Protein AF-A0A0N1H6L3-F1 (afdb_monomer)

Solvent-accessible surface area (backbone atoms only — not comparable to full-atom values): 6602 Å² total; per-residue (Å²): 134,84,60,61,41,60,52,33,31,53,52,6,52,50,30,30,54,52,10,52,51,25,42,77,52,45,44,62,62,51,20,71,68,71,75,44,90,62,62,73,82,48,74,69,40,42,54,49,50,53,50,45,25,51,52,16,46,52,41,17,51,54,9,50,50,32,36,60,25,33,76,47,45,74,88,32,44,66,66,53,51,56,52,26,51,53,33,31,55,49,18,52,51,46,50,56,47,28,73,75,74,48,41,80,58,50,72,61,47,50,51,50,31,49,45,28,45,47,49,37,55,54,47,60,78,68,56,122

Structure (mmCIF, N/CA/C/O backbone):
data_AF-A0A0N1H6L3-F1
#
_entry.id   AF-A0A0N1H6L3-F1
#
loop_
_atom_site.group_PDB
_atom_site.id
_atom_site.type_symbol
_atom_site.label_atom_id
_atom_site.label_alt_id
_atom_site.label_comp_id
_atom_site.label_asym_id
_atom_site.label_entity_id
_atom_site.label_seq_id
_atom_site.pdbx_PDB_ins_code
_atom_site.Cartn_x
_atom_site.Cartn_y
_atom_site.Cartn_z
_atom_site.occupancy
_atom_site.B_iso_or_equiv
_atom_site.auth_seq_id
_atom_site.auth_comp_id
_atom_site.auth_asym_id
_atom_site.auth_atom_id
_atom_site.pdbx_PDB_model_num
ATOM 1 N N . MET A 1 1 ? -9.331 -8.684 23.574 1.00 54.41 1 MET A N 1
ATOM 2 C CA . MET A 1 1 ? -8.857 -7.352 23.133 1.00 54.41 1 MET A CA 1
ATOM 3 C C . MET A 1 1 ? -8.406 -7.466 21.687 1.00 54.41 1 MET A C 1
ATOM 5 O O . MET A 1 1 ? -7.648 -8.379 21.392 1.00 54.41 1 MET A O 1
ATOM 9 N N . SER A 1 2 ? -8.899 -6.611 20.788 1.00 77.06 2 SER A N 1
ATOM 10 C CA . SER A 1 2 ? -8.455 -6.601 19.386 1.00 77.06 2 SER A CA 1
ATOM 11 C C . SER A 1 2 ? -7.106 -5.882 19.275 1.00 77.06 2 SER A C 1
ATOM 13 O O . SER A 1 2 ? -6.994 -4.726 19.677 1.00 77.06 2 SER A O 1
ATOM 15 N N . TYR A 1 3 ? -6.081 -6.558 18.748 1.00 87.44 3 TYR A N 1
ATOM 16 C CA . TYR A 1 3 ? -4.759 -5.967 18.481 1.00 87.44 3 TYR A CA 1
ATOM 17 C C . TYR A 1 3 ? -4.708 -5.193 17.154 1.00 87.44 3 TYR A C 1
ATOM 19 O O . TYR A 1 3 ? -3.723 -4.509 16.873 1.00 87.44 3 TYR A O 1
ATOM 27 N N . LEU A 1 4 ? -5.769 -5.270 16.346 1.00 89.75 4 LEU A N 1
ATOM 28 C CA . LEU A 1 4 ? -5.833 -4.683 15.009 1.00 89.75 4 LEU A CA 1
ATOM 29 C C . LEU A 1 4 ? -5.530 -3.171 14.985 1.00 89.75 4 LEU A C 1
ATOM 31 O O . LEU A 1 4 ? -4.733 -2.761 14.142 1.00 89.75 4 LEU A O 1
ATOM 35 N N . PRO A 1 5 ? -6.042 -2.332 15.912 1.00 92.69 5 PRO A N 1
ATOM 36 C CA . PRO A 1 5 ? -5.694 -0.911 15.934 1.00 92.69 5 PRO A CA 1
ATOM 37 C C . PRO A 1 5 ? -4.193 -0.661 16.138 1.00 92.69 5 PRO A C 1
ATOM 39 O O . PRO A 1 5 ? -3.617 0.210 15.493 1.00 92.69 5 PRO A O 1
ATOM 42 N N . ILE A 1 6 ? -3.530 -1.448 16.992 1.00 93.19 6 ILE A N 1
ATOM 43 C CA . ILE A 1 6 ? -2.087 -1.316 17.247 1.00 93.19 6 ILE A CA 1
ATOM 44 C C . ILE A 1 6 ? -1.299 -1.676 15.984 1.00 93.19 6 ILE A C 1
ATOM 46 O O . ILE A 1 6 ? -0.393 -0.940 15.590 1.00 93.19 6 ILE A O 1
ATOM 50 N N . VAL A 1 7 ? -1.683 -2.770 15.318 1.00 92.19 7 VAL A N 1
ATOM 51 C CA . VAL A 1 7 ? -1.057 -3.213 14.064 1.00 92.19 7 VAL A CA 1
ATOM 52 C C . VAL A 1 7 ? -1.239 -2.167 12.963 1.00 92.19 7 VAL A C 1
ATOM 54 O O . VAL A 1 7 ? -0.257 -1.786 12.330 1.00 92.19 7 VAL A O 1
ATOM 57 N N . LEU A 1 8 ? -2.455 -1.642 12.771 1.00 93.38 8 LEU A N 1
ATOM 58 C CA . LEU A 1 8 ? -2.735 -0.595 11.781 1.00 93.38 8 LEU A CA 1
ATOM 59 C C . LEU A 1 8 ? -1.964 0.692 12.073 1.00 93.38 8 LEU A C 1
ATOM 61 O O . LEU A 1 8 ? -1.454 1.322 11.150 1.00 93.38 8 LEU A O 1
ATOM 65 N N . LYS A 1 9 ? -1.822 1.069 13.346 1.00 95.38 9 LYS A N 1
ATOM 66 C CA . LYS A 1 9 ? -1.039 2.243 13.738 1.00 95.38 9 LYS A CA 1
ATOM 67 C C . LYS A 1 9 ? 0.440 2.071 13.393 1.00 95.38 9 LYS A C 1
ATOM 69 O O . LYS A 1 9 ? 1.029 2.966 12.790 1.00 95.38 9 LYS A O 1
ATOM 74 N N . GLY A 1 10 ? 1.021 0.917 13.727 1.00 95.38 10 GLY A N 1
ATOM 75 C CA . GLY A 1 10 ? 2.408 0.586 13.391 1.00 95.38 10 GLY A CA 1
ATOM 76 C C . GLY A 1 10 ? 2.646 0.528 11.880 1.00 95.38 10 GLY A C 1
ATOM 77 O O . GLY A 1 10 ? 3.563 1.175 11.375 1.00 95.38 10 GLY A O 1
ATOM 78 N N . ALA A 1 11 ? 1.775 -0.174 11.149 1.00 93.38 11 ALA A N 1
ATOM 79 C CA . ALA A 1 11 ? 1.810 -0.240 9.689 1.00 93.38 11 ALA A CA 1
ATOM 80 C C . ALA A 1 11 ? 1.653 1.148 9.049 1.00 93.38 11 ALA A C 1
ATOM 82 O O . ALA A 1 11 ? 2.352 1.469 8.091 1.00 93.38 11 ALA A O 1
ATOM 83 N N . GLY A 1 12 ? 0.787 1.993 9.616 1.00 96.44 12 GLY A N 1
ATOM 84 C CA . GLY A 1 12 ? 0.570 3.364 9.175 1.00 96.44 12 GLY A CA 1
ATOM 85 C C . GLY A 1 12 ? 1.820 4.230 9.297 1.00 96.44 12 GLY A C 1
ATOM 86 O O . GLY A 1 12 ? 2.234 4.860 8.326 1.00 96.44 12 GLY A O 1
ATOM 87 N N . VAL A 1 13 ? 2.476 4.207 10.463 1.00 97.31 13 VAL A N 1
ATOM 88 C CA . VAL A 1 13 ? 3.746 4.921 10.685 1.00 97.31 13 VAL A CA 1
ATOM 89 C C . VAL A 1 13 ? 4.827 4.430 9.727 1.00 97.31 13 VAL A C 1
ATOM 91 O O . VAL A 1 13 ? 5.489 5.243 9.083 1.00 97.31 13 VAL A O 1
ATOM 94 N N . PHE A 1 14 ? 4.974 3.112 9.582 1.00 95.31 14 PHE A N 1
ATOM 95 C CA . PHE A 1 14 ? 5.927 2.528 8.642 1.00 95.31 14 PHE A CA 1
ATOM 96 C C . PHE A 1 14 ? 5.674 3.002 7.205 1.00 95.31 14 PHE A C 1
ATOM 98 O O . PHE A 1 14 ? 6.600 3.459 6.534 1.00 95.31 14 PHE A O 1
ATOM 105 N N . ALA A 1 15 ? 4.425 2.941 6.740 1.00 95.62 15 ALA A N 1
ATOM 106 C CA . ALA A 1 15 ? 4.070 3.334 5.384 1.00 95.62 15 ALA A CA 1
ATOM 107 C C . ALA A 1 15 ? 4.302 4.830 5.126 1.00 95.62 15 ALA A C 1
ATOM 109 O O . ALA A 1 15 ? 4.874 5.182 4.095 1.00 95.62 15 ALA A O 1
ATOM 110 N N . MET A 1 16 ? 3.970 5.700 6.087 1.00 97.19 16 MET A N 1
ATOM 111 C CA . MET A 1 16 ? 4.267 7.135 6.004 1.00 97.19 16 MET A CA 1
ATOM 112 C C . MET A 1 16 ? 5.769 7.409 5.877 1.00 97.19 16 MET A C 1
ATOM 114 O O . MET A 1 16 ? 6.184 8.146 4.979 1.00 97.19 16 MET A O 1
ATOM 118 N N . VAL A 1 17 ? 6.591 6.800 6.738 1.00 95.19 17 VAL A N 1
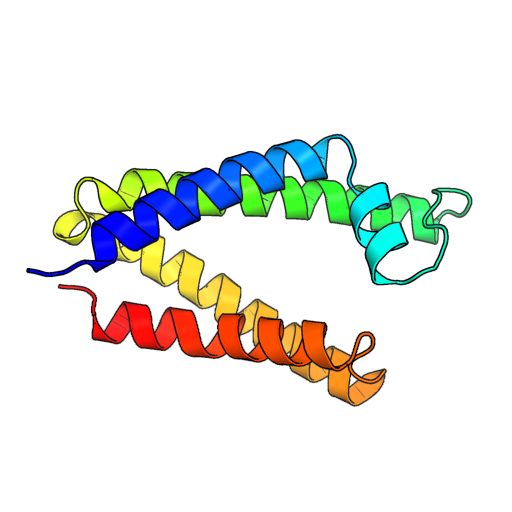ATOM 119 C CA . VAL A 1 17 ? 8.051 6.994 6.726 1.00 95.19 17 VAL A CA 1
ATOM 120 C C . VAL A 1 17 ? 8.646 6.481 5.419 1.00 95.19 17 VAL A C 1
ATOM 122 O O . VAL A 1 17 ? 9.329 7.224 4.714 1.00 95.19 17 VAL A O 1
ATOM 125 N N . MET A 1 18 ? 8.347 5.235 5.052 1.00 91.81 18 MET A N 1
ATOM 126 C CA . MET A 1 18 ? 8.915 4.622 3.853 1.00 91.81 18 MET A CA 1
ATOM 127 C C . MET A 1 18 ? 8.420 5.286 2.569 1.00 91.81 18 MET A C 1
ATOM 129 O O . MET A 1 18 ? 9.213 5.495 1.657 1.00 91.81 18 MET A O 1
ATOM 133 N N . GLY A 1 19 ? 7.142 5.660 2.489 1.00 92.75 19 GLY A N 1
ATOM 134 C CA . GLY A 1 19 ? 6.585 6.362 1.331 1.00 92.75 19 GLY A CA 1
ATOM 135 C C . GLY A 1 19 ? 7.207 7.743 1.140 1.00 92.75 19 GLY A C 1
ATOM 136 O O . GLY A 1 19 ? 7.610 8.098 0.032 1.00 92.75 19 GLY A O 1
ATOM 137 N N . THR A 1 20 ? 7.403 8.490 2.229 1.00 93.81 20 THR A N 1
ATOM 138 C CA . THR A 1 20 ? 8.077 9.796 2.181 1.00 93.81 20 THR A CA 1
ATOM 139 C C . THR A 1 20 ? 9.532 9.653 1.731 1.00 93.81 20 THR A C 1
ATOM 141 O O . THR A 1 20 ? 9.961 10.339 0.803 1.00 93.81 20 THR A O 1
ATOM 144 N N . LEU A 1 21 ? 10.284 8.713 2.313 1.00 91.19 21 LEU A N 1
ATOM 145 C CA . LEU A 1 21 ? 11.671 8.449 1.916 1.00 91.19 21 LEU A CA 1
ATOM 146 C C . LEU A 1 21 ? 11.775 8.030 0.443 1.00 91.19 21 LEU A C 1
ATOM 148 O O . LEU A 1 21 ? 12.617 8.551 -0.290 1.00 91.19 21 LEU A O 1
ATOM 152 N N . ASN A 1 22 ? 10.882 7.152 -0.015 1.00 88.19 22 ASN A N 1
ATOM 153 C CA . ASN A 1 22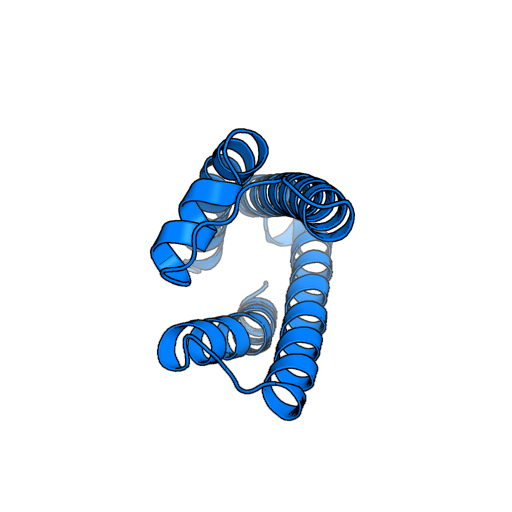 ? 10.842 6.688 -1.401 1.00 88.19 22 ASN A CA 1
ATOM 154 C C . ASN A 1 22 ? 10.393 7.784 -2.379 1.00 88.19 22 ASN A C 1
ATOM 156 O O . ASN A 1 22 ? 10.754 7.734 -3.547 1.00 88.19 22 ASN A O 1
ATOM 160 N N . THR A 1 23 ? 9.660 8.802 -1.927 1.00 90.12 23 THR A N 1
ATOM 161 C CA . THR A 1 23 ? 9.321 9.963 -2.766 1.00 90.12 23 THR A CA 1
ATOM 162 C C . THR A 1 23 ? 10.565 10.803 -3.061 1.00 90.12 23 THR A C 1
ATOM 164 O O . THR A 1 23 ? 10.716 11.332 -4.164 1.00 90.12 23 THR A O 1
ATO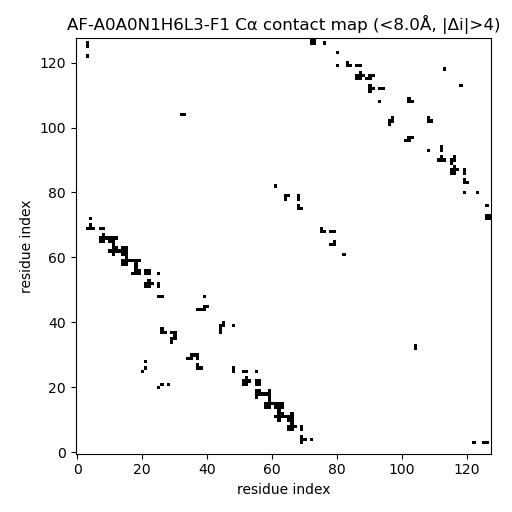M 167 N N . ILE A 1 24 ? 11.482 10.904 -2.094 1.00 88.62 24 ILE A N 1
ATOM 168 C CA . ILE A 1 24 ? 12.725 11.676 -2.211 1.00 88.62 24 ILE A CA 1
ATOM 169 C C . ILE A 1 24 ? 13.788 10.864 -2.969 1.00 88.62 24 ILE A C 1
ATOM 171 O O . ILE A 1 24 ? 14.429 11.394 -3.881 1.00 88.62 24 ILE A O 1
ATOM 175 N N . ILE A 1 25 ? 13.943 9.576 -2.638 1.00 83.69 25 ILE A N 1
ATOM 176 C CA . ILE A 1 25 ? 15.022 8.703 -3.131 1.00 83.69 25 ILE A CA 1
ATOM 177 C C . ILE A 1 25 ? 14.466 7.365 -3.685 1.00 83.69 25 ILE A C 1
ATOM 179 O O . ILE A 1 25 ? 14.813 6.292 -3.184 1.00 83.69 25 ILE A O 1
ATOM 183 N N . PRO A 1 26 ? 13.617 7.384 -4.732 1.00 74.12 26 PRO A N 1
ATOM 184 C CA . PRO A 1 26 ? 12.888 6.195 -5.211 1.00 74.12 26 PRO A CA 1
ATOM 185 C C . PRO A 1 26 ? 13.801 5.106 -5.788 1.00 74.12 26 PRO A C 1
ATOM 187 O O . PRO A 1 26 ? 13.580 3.910 -5.597 1.00 74.12 26 PRO A O 1
ATOM 190 N N . THR A 1 27 ? 14.848 5.511 -6.505 1.00 69.56 27 THR A N 1
ATOM 191 C CA . THR A 1 27 ? 15.623 4.612 -7.366 1.00 69.56 27 THR A CA 1
ATOM 192 C C . THR A 1 27 ? 16.570 3.694 -6.597 1.00 69.56 27 THR A C 1
ATOM 194 O O . THR A 1 27 ? 16.833 2.580 -7.046 1.00 69.56 27 THR A O 1
ATOM 197 N N . ARG A 1 28 ? 17.031 4.111 -5.406 1.00 69.88 28 ARG A N 1
ATOM 198 C CA . ARG A 1 28 ? 17.997 3.343 -4.596 1.00 69.88 28 ARG A CA 1
ATOM 199 C C . ARG A 1 28 ? 17.425 2.031 -4.057 1.00 69.88 28 ARG A C 1
ATOM 201 O O . ARG A 1 28 ? 18.139 1.040 -3.952 1.00 69.88 28 ARG A O 1
ATOM 208 N N . MET A 1 29 ? 16.140 1.999 -3.715 1.00 67.50 29 MET A N 1
ATOM 209 C CA . MET A 1 29 ? 15.499 0.788 -3.183 1.00 67.50 29 MET A CA 1
ATOM 210 C C . MET A 1 29 ? 15.307 -0.272 -4.268 1.00 67.50 29 MET A C 1
ATOM 212 O O . MET A 1 29 ? 15.553 -1.461 -4.044 1.00 67.50 29 MET A O 1
ATOM 216 N N . ILE A 1 30 ? 14.915 0.168 -5.465 1.00 70.19 30 ILE A N 1
ATOM 217 C CA . ILE A 1 30 ? 14.771 -0.710 -6.625 1.00 70.19 30 ILE A CA 1
ATOM 218 C C . ILE A 1 30 ? 16.128 -1.217 -7.070 1.00 70.19 30 ILE A C 1
ATOM 220 O O . ILE A 1 30 ? 16.250 -2.414 -7.307 1.00 70.19 30 ILE A O 1
ATOM 224 N N . SER A 1 31 ? 17.154 -0.364 -7.128 1.00 72.50 31 SER A N 1
ATOM 225 C CA . SER A 1 31 ? 18.484 -0.812 -7.540 1.00 72.50 31 SER A CA 1
ATOM 226 C C . SER A 1 31 ? 19.056 -1.870 -6.600 1.00 72.50 31 SER A C 1
ATOM 228 O O . SER A 1 31 ? 19.592 -2.880 -7.047 1.00 72.50 31 SER A O 1
ATOM 230 N N . ASN A 1 32 ? 18.854 -1.702 -5.290 1.00 72.19 32 ASN A N 1
ATOM 231 C CA . ASN A 1 32 ? 19.296 -2.681 -4.296 1.00 72.19 32 ASN A CA 1
ATOM 232 C C . ASN A 1 32 ? 18.560 -4.02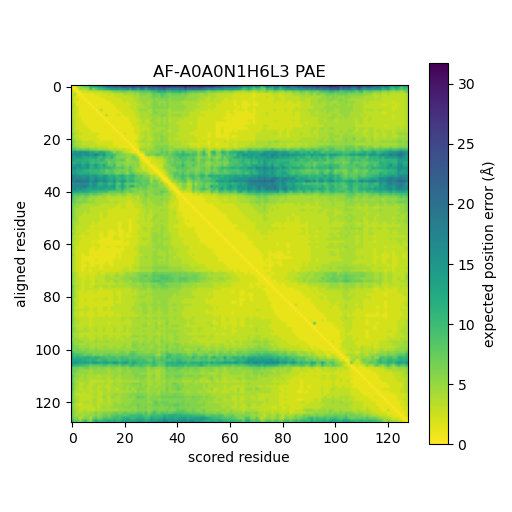4 -4.428 1.00 72.19 32 ASN A C 1
ATOM 234 O O . ASN A 1 32 ? 19.141 -5.079 -4.186 1.00 72.19 32 ASN A O 1
ATOM 238 N N . THR A 1 33 ? 17.284 -3.986 -4.820 1.00 71.56 33 THR A N 1
ATOM 239 C CA . THR A 1 33 ? 16.413 -5.168 -4.895 1.00 71.56 33 THR A CA 1
ATOM 240 C C . THR A 1 33 ? 16.538 -5.910 -6.229 1.00 71.56 33 THR A C 1
ATOM 242 O O . THR A 1 33 ? 16.536 -7.138 -6.262 1.00 71.56 33 THR A O 1
ATOM 245 N N . SER A 1 34 ? 16.646 -5.172 -7.333 1.00 70.94 34 SER A N 1
ATOM 246 C CA . SER A 1 34 ? 16.773 -5.714 -8.693 1.00 70.94 34 SER A CA 1
ATOM 247 C C . SER A 1 34 ? 18.206 -6.104 -9.052 1.00 70.94 34 SER A C 1
ATOM 249 O O . SER A 1 34 ? 18.391 -6.908 -9.957 1.00 70.94 34 SER A O 1
ATOM 251 N N . LYS A 1 35 ? 19.204 -5.582 -8.320 1.00 70.00 35 LYS A N 1
ATOM 252 C CA . LYS A 1 35 ? 20.635 -5.622 -8.673 1.00 70.00 35 LYS A CA 1
ATOM 253 C C . LYS A 1 35 ? 20.975 -4.886 -9.977 1.00 70.00 35 LYS A C 1
ATOM 255 O O . LYS A 1 35 ? 22.115 -4.963 -10.424 1.00 70.00 35 LYS A O 1
ATOM 260 N N . ASP A 1 36 ? 20.027 -4.128 -10.523 1.00 69.75 36 ASP A N 1
ATOM 261 C CA . ASP A 1 36 ? 20.216 -3.282 -11.694 1.00 69.75 36 ASP A CA 1
ATOM 262 C C . ASP A 1 36 ? 20.369 -1.818 -11.276 1.00 69.75 36 ASP A C 1
ATOM 264 O O . ASP A 1 36 ? 19.740 -1.340 -10.330 1.00 69.75 36 ASP A O 1
ATOM 268 N N . VAL A 1 37 ? 21.189 -1.058 -12.000 1.00 67.12 37 VAL A N 1
ATOM 269 C CA . VAL A 1 37 ? 21.282 0.387 -11.771 1.00 67.12 37 VAL A CA 1
ATOM 270 C C . VAL A 1 37 ? 20.073 1.062 -12.413 1.00 67.12 37 VAL A C 1
ATOM 272 O O . VAL A 1 37 ? 20.007 1.234 -13.628 1.00 67.12 37 VAL A O 1
ATOM 275 N N . TYR A 1 38 ? 19.118 1.483 -11.586 1.00 70.69 38 TYR A N 1
ATOM 276 C CA . TYR A 1 38 ? 18.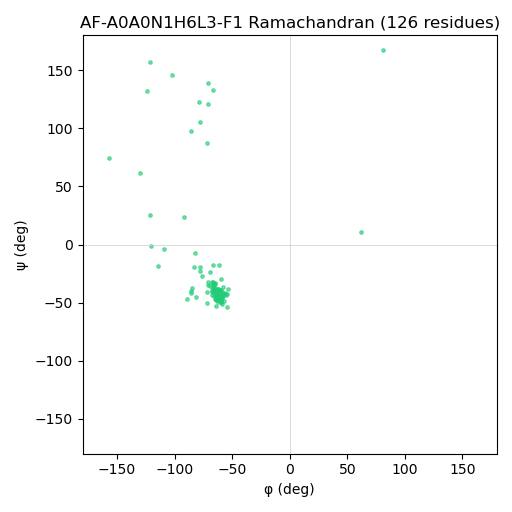005 2.311 -12.035 1.00 70.69 38 TYR A CA 1
ATOM 277 C C . TYR A 1 38 ? 18.421 3.791 -12.010 1.00 70.69 38 TYR A C 1
ATOM 279 O O . TYR A 1 38 ? 18.418 4.440 -10.963 1.00 70.69 38 TYR A O 1
ATOM 287 N N . SER A 1 39 ? 18.817 4.325 -13.166 1.00 70.62 39 SER A N 1
ATOM 288 C CA . SER A 1 39 ? 19.176 5.737 -13.352 1.00 70.62 39 SER A CA 1
ATOM 289 C C . SER A 1 39 ? 18.318 6.337 -14.473 1.00 70.62 39 SER A C 1
ATOM 291 O O . SER A 1 39 ? 18.204 5.703 -15.521 1.00 70.62 39 SER A O 1
ATOM 293 N N . PRO A 1 40 ? 17.696 7.518 -14.292 1.00 74.81 40 PRO A N 1
ATOM 294 C CA . PRO A 1 40 ? 16.907 8.156 -15.339 1.00 74.81 40 PRO A CA 1
ATOM 295 C C . PRO A 1 40 ? 17.817 8.705 -16.444 1.00 74.81 40 PRO A C 1
ATOM 297 O O . PRO A 1 40 ? 18.239 9.856 -16.406 1.00 74.81 40 PRO A O 1
ATOM 300 N N . GLN A 1 41 ? 18.138 7.854 -17.420 1.00 82.75 41 GLN A N 1
ATOM 301 C CA . GLN A 1 41 ? 18.992 8.192 -18.567 1.00 82.75 41 GLN A CA 1
ATOM 302 C C . GLN A 1 41 ? 18.227 8.151 -19.896 1.00 82.75 41 GLN A C 1
ATOM 304 O O . GLN A 1 41 ? 18.653 8.739 -20.884 1.00 82.75 41 GLN A O 1
ATOM 309 N N . THR A 1 42 ? 17.074 7.482 -19.918 1.00 87.88 42 THR A N 1
ATOM 310 C CA . THR A 1 42 ? 16.189 7.359 -21.081 1.00 87.88 42 THR A CA 1
ATOM 311 C C . THR A 1 42 ? 14.796 7.917 -20.769 1.00 87.88 42 THR A C 1
ATOM 313 O O . THR A 1 42 ? 14.395 7.926 -19.600 1.00 87.88 42 THR A O 1
ATOM 316 N N . PRO A 1 43 ? 13.998 8.319 -21.780 1.00 91.31 43 PRO A N 1
ATOM 317 C CA . PRO A 1 43 ? 12.620 8.771 -21.562 1.00 91.31 43 PRO A CA 1
ATOM 318 C C . PRO A 1 43 ? 11.759 7.763 -20.787 1.00 91.31 43 PRO A C 1
ATOM 320 O O . PRO A 1 43 ? 10.993 8.149 -19.908 1.00 91.31 43 PRO A O 1
ATOM 323 N N . ALA A 1 44 ? 11.932 6.463 -21.054 1.00 88.25 44 ALA A N 1
ATOM 324 C CA . ALA A 1 44 ? 11.226 5.402 -20.340 1.00 88.25 44 ALA A CA 1
ATOM 325 C C . ALA A 1 44 ? 11.595 5.358 -18.846 1.00 88.25 44 ALA A C 1
ATOM 327 O O . ALA A 1 44 ? 10.713 5.239 -17.997 1.00 88.25 44 ALA A O 1
ATOM 328 N N . GLN A 1 45 ? 12.881 5.505 -18.506 1.00 85.06 45 GLN A N 1
ATOM 329 C CA . GLN A 1 45 ? 13.334 5.534 -17.110 1.00 85.06 45 GLN A CA 1
ATOM 330 C C . GLN A 1 45 ? 12.915 6.819 -16.384 1.00 85.06 45 GLN A C 1
ATOM 332 O O . GLN A 1 45 ? 12.598 6.764 -15.199 1.00 85.06 45 GLN A O 1
ATOM 337 N N . ILE A 1 46 ? 12.874 7.964 -17.074 1.00 88.25 46 ILE A N 1
ATOM 338 C CA . ILE A 1 46 ? 12.354 9.224 -16.514 1.00 88.25 46 ILE A CA 1
ATOM 339 C C . ILE A 1 46 ? 10.864 9.079 -16.189 1.00 88.25 46 ILE A C 1
ATOM 341 O O . ILE A 1 46 ? 10.427 9.425 -15.090 1.00 88.25 46 ILE A O 1
ATOM 345 N N . LEU A 1 47 ? 10.086 8.511 -17.115 1.00 90.19 47 LEU A N 1
ATOM 346 C CA . LEU A 1 47 ? 8.665 8.254 -16.904 1.00 90.19 47 LEU A CA 1
ATOM 347 C C . LEU A 1 47 ? 8.438 7.310 -15.720 1.00 90.19 47 LEU A C 1
ATOM 349 O O . LEU A 1 47 ? 7.578 7.567 -14.878 1.00 90.19 47 LEU A O 1
ATOM 353 N N . ALA A 1 48 ? 9.203 6.224 -15.636 1.00 87.69 48 ALA A N 1
ATOM 354 C CA . ALA A 1 48 ? 9.073 5.285 -14.535 1.00 87.69 48 ALA A CA 1
ATOM 355 C C . ALA A 1 48 ? 9.592 5.868 -13.199 1.00 87.69 48 ALA A C 1
ATOM 357 O O . ALA A 1 48 ? 8.968 5.607 -12.177 1.00 87.69 48 ALA A O 1
ATOM 358 N N . ASP A 1 49 ? 10.615 6.740 -13.177 1.00 87.75 49 ASP A N 1
ATOM 359 C CA . ASP A 1 49 ? 11.022 7.468 -11.955 1.00 87.75 49 ASP A CA 1
ATOM 360 C C . ASP A 1 49 ? 9.877 8.342 -11.427 1.00 87.75 49 ASP A C 1
ATOM 362 O O . ASP A 1 49 ? 9.530 8.272 -10.247 1.00 87.75 49 ASP A O 1
ATOM 366 N N . SER A 1 50 ? 9.226 9.096 -12.318 1.00 90.56 50 SER A N 1
ATOM 367 C CA . SER A 1 50 ? 8.070 9.928 -11.972 1.00 90.56 50 SER A CA 1
ATOM 368 C C . SER A 1 50 ? 6.924 9.103 -11.374 1.00 90.56 50 SER A C 1
ATOM 370 O O . SER A 1 50 ? 6.404 9.448 -10.309 1.00 90.56 50 SER A O 1
ATOM 372 N N . HIS A 1 51 ? 6.584 7.965 -11.990 1.00 91.81 51 HIS A N 1
ATOM 373 C CA . HIS A 1 51 ? 5.563 7.061 -11.455 1.00 91.81 51 HIS A CA 1
ATOM 374 C C . HIS A 1 51 ? 5.946 6.491 -10.089 1.00 91.81 51 HIS A C 1
ATOM 376 O O . HIS A 1 51 ? 5.096 6.410 -9.207 1.00 91.81 51 HIS A O 1
ATOM 382 N N . LEU A 1 52 ? 7.208 6.111 -9.883 1.00 89.50 52 LEU A N 1
ATOM 383 C CA . LEU A 1 52 ? 7.666 5.574 -8.603 1.00 89.50 52 LEU A CA 1
ATOM 384 C C . LEU A 1 52 ? 7.541 6.597 -7.475 1.00 89.50 52 LEU A C 1
ATOM 386 O O . LEU A 1 52 ? 7.088 6.241 -6.389 1.00 89.50 52 LEU A O 1
ATOM 390 N N . ARG A 1 53 ? 7.877 7.867 -7.731 1.00 91.69 53 ARG A N 1
ATOM 391 C CA . ARG A 1 53 ? 7.686 8.952 -6.753 1.00 91.69 53 ARG A CA 1
ATOM 392 C C . ARG A 1 53 ? 6.214 9.180 -6.447 1.00 91.69 53 ARG A C 1
ATOM 394 O O . ARG A 1 53 ? 5.850 9.305 -5.282 1.00 91.69 53 ARG A O 1
ATOM 401 N N . TYR A 1 54 ? 5.372 9.198 -7.477 1.00 94.25 54 TYR A N 1
ATOM 402 C CA . TYR A 1 54 ? 3.929 9.331 -7.307 1.00 94.25 54 TYR A CA 1
ATOM 403 C C . TYR A 1 54 ? 3.362 8.197 -6.441 1.00 94.25 54 TYR A C 1
ATOM 405 O O . TYR A 1 54 ? 2.712 8.456 -5.429 1.00 94.25 54 TYR A O 1
ATOM 413 N N . TRP A 1 55 ? 3.683 6.943 -6.771 1.00 91.94 55 TRP A N 1
ATOM 414 C CA . TRP A 1 55 ? 3.235 5.776 -6.008 1.00 91.94 55 TRP A CA 1
ATOM 415 C C . TRP A 1 55 ? 3.798 5.737 -4.585 1.00 91.94 55 TRP A C 1
ATOM 417 O O . TRP A 1 55 ? 3.098 5.308 -3.670 1.00 91.94 55 TRP A O 1
ATOM 427 N N . ALA A 1 56 ? 5.021 6.224 -4.366 1.00 92.38 56 ALA A N 1
ATOM 428 C CA . ALA A 1 56 ? 5.585 6.386 -3.029 1.00 92.38 56 ALA A CA 1
ATOM 429 C C . ALA A 1 56 ? 4.810 7.419 -2.190 1.00 92.38 56 ALA A C 1
ATOM 431 O O . ALA A 1 56 ? 4.564 7.188 -1.005 1.00 92.38 56 ALA A O 1
ATOM 432 N N . GLY A 1 57 ? 4.365 8.515 -2.808 1.00 95.31 57 GLY A N 1
ATOM 433 C CA . GLY A 1 57 ? 3.485 9.495 -2.173 1.00 95.31 57 GLY A CA 1
ATOM 434 C C . GLY A 1 57 ? 2.121 8.901 -1.819 1.00 95.31 57 GLY A C 1
ATOM 435 O O . GLY A 1 57 ? 1.671 9.027 -0.681 1.00 95.31 57 GLY A O 1
ATOM 436 N N . VAL A 1 58 ? 1.504 8.168 -2.753 1.00 95.38 58 VAL A N 1
ATOM 437 C CA . VAL A 1 58 ? 0.245 7.441 -2.508 1.00 95.38 58 VAL A CA 1
ATOM 438 C C . VAL A 1 58 ? 0.405 6.447 -1.353 1.00 95.38 58 VAL A C 1
ATOM 440 O O . VAL A 1 58 ? -0.450 6.392 -0.472 1.00 95.38 58 VAL A O 1
ATOM 443 N N . TRP A 1 59 ? 1.525 5.720 -1.294 1.00 93.44 59 TRP A N 1
ATOM 444 C CA . TRP A 1 59 ? 1.858 4.821 -0.185 1.00 93.44 59 TRP A CA 1
ATOM 445 C C . TRP A 1 59 ? 1.982 5.543 1.164 1.00 93.44 59 TRP A C 1
ATOM 447 O O . TRP A 1 59 ? 1.507 5.053 2.187 1.00 93.44 59 TRP A O 1
ATOM 457 N N . ALA A 1 60 ? 2.582 6.734 1.192 1.00 96.50 60 ALA A N 1
ATOM 458 C CA . ALA A 1 60 ? 2.615 7.530 2.415 1.00 96.50 60 ALA A CA 1
ATOM 459 C C . ALA A 1 60 ? 1.195 7.930 2.857 1.00 96.50 60 ALA A C 1
ATOM 461 O O . ALA A 1 60 ? 0.872 7.868 4.045 1.00 96.50 60 ALA A O 1
ATOM 462 N N . SER A 1 61 ? 0.323 8.282 1.906 1.00 96.31 61 SER A N 1
ATOM 463 C CA . SER A 1 61 ? -1.078 8.612 2.180 1.00 96.31 61 SER A CA 1
ATOM 464 C C . SER A 1 61 ? -1.887 7.419 2.702 1.00 96.31 61 SER A C 1
ATOM 466 O O . SER A 1 61 ? -2.690 7.606 3.617 1.00 96.31 61 SER A O 1
ATOM 468 N N . THR A 1 62 ? -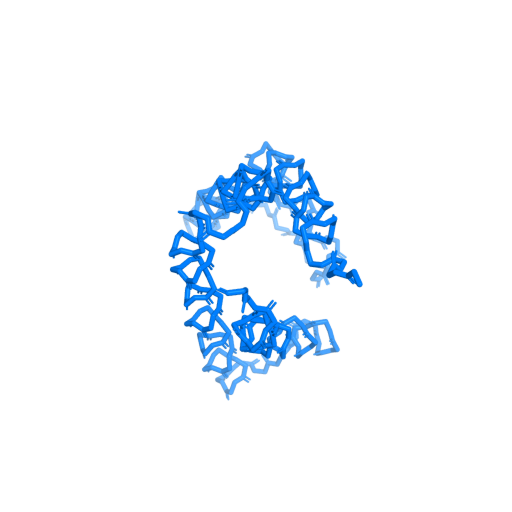1.663 6.192 2.208 1.00 95.44 62 THR A N 1
ATOM 469 C CA . THR A 1 62 ? -2.304 4.997 2.799 1.00 95.44 62 THR A CA 1
ATOM 470 C C . THR A 1 62 ? -1.871 4.808 4.252 1.00 95.44 62 THR A C 1
ATOM 472 O O . THR A 1 62 ? -2.705 4.522 5.114 1.00 95.44 62 THR A O 1
ATOM 475 N N . GLY A 1 63 ? -0.597 5.074 4.556 1.00 96.69 63 GLY A N 1
ATOM 476 C CA . GLY A 1 63 ? -0.085 5.071 5.922 1.00 96.69 63 GLY A CA 1
ATOM 477 C C . GLY A 1 63 ? -0.783 6.077 6.840 1.00 96.69 63 GLY A C 1
ATOM 478 O O . GLY A 1 63 ? -1.146 5.740 7.970 1.00 96.69 63 GLY A O 1
ATOM 479 N N . ALA A 1 64 ? -1.038 7.288 6.340 1.00 97.75 64 ALA A N 1
ATOM 480 C CA . ALA A 1 64 ? -1.777 8.312 7.074 1.00 97.75 64 ALA A CA 1
ATOM 481 C C . ALA A 1 64 ? -3.219 7.871 7.377 1.00 97.75 64 ALA A C 1
ATOM 483 O O . ALA A 1 64 ? -3.691 8.061 8.499 1.00 97.75 64 ALA A O 1
ATOM 484 N N . ILE A 1 65 ? -3.891 7.220 6.418 1.00 97.19 65 ILE A N 1
ATOM 485 C CA . ILE A 1 65 ? -5.240 6.664 6.612 1.00 97.19 65 ILE A CA 1
ATOM 486 C C . ILE A 1 65 ? -5.228 5.583 7.695 1.00 97.19 65 ILE A C 1
ATOM 488 O O . ILE A 1 65 ? -6.058 5.634 8.601 1.00 97.19 65 ILE A O 1
ATOM 492 N N . PHE A 1 66 ? -4.281 4.641 7.659 1.00 96.19 66 PHE A N 1
ATOM 493 C CA . PHE A 1 66 ? -4.180 3.590 8.677 1.00 96.19 66 PHE A CA 1
ATOM 494 C C . PHE A 1 66 ? -3.889 4.147 10.069 1.00 96.19 66 PHE A C 1
ATOM 496 O O . PHE A 1 66 ? -4.553 3.767 11.036 1.00 96.19 66 PHE A O 1
ATOM 503 N N . TRP A 1 67 ? -2.955 5.094 10.180 1.00 97.31 67 TRP A N 1
ATOM 504 C CA . TRP A 1 67 ? -2.677 5.761 11.448 1.00 97.31 67 TRP A CA 1
ATOM 505 C C . TRP A 1 67 ? -3.914 6.504 11.971 1.00 97.31 67 TRP A C 1
ATOM 507 O O . TRP A 1 67 ? -4.286 6.331 13.132 1.00 97.31 67 TRP A O 1
ATOM 517 N N . TRP A 1 68 ? -4.603 7.272 11.125 1.00 97.56 68 TRP A N 1
ATOM 518 C CA . TRP A 1 68 ? -5.790 8.034 11.513 1.00 97.56 68 TRP A CA 1
ATOM 519 C C . TRP A 1 68 ? -6.964 7.132 11.916 1.00 97.56 68 TRP A C 1
ATOM 521 O O . TRP A 1 68 ? -7.572 7.357 12.970 1.00 97.56 68 TRP A O 1
ATOM 531 N N . ALA A 1 69 ? -7.259 6.101 11.120 1.00 95.75 69 ALA A N 1
ATOM 532 C CA . ALA A 1 69 ? -8.349 5.162 11.369 1.00 95.75 69 ALA A CA 1
ATOM 533 C C . ALA A 1 69 ? -8.097 4.313 12.619 1.00 95.75 69 ALA A C 1
ATOM 535 O O . ALA A 1 69 ? -9.029 4.033 13.365 1.00 95.75 69 ALA A O 1
ATOM 536 N N . SER A 1 70 ? -6.837 3.984 12.924 1.00 94.75 70 SER A N 1
ATOM 537 C CA . SER A 1 70 ? -6.486 3.209 14.122 1.00 94.75 70 SER A CA 1
ATOM 538 C C . SER A 1 70 ? -6.856 3.876 15.455 1.00 94.75 70 SER A C 1
ATOM 540 O O . SER A 1 70 ? -6.895 3.200 16.479 1.00 94.75 70 SER A O 1
ATOM 542 N N . ASN A 1 71 ? -7.116 5.188 15.472 1.00 95.00 71 ASN A N 1
ATOM 543 C CA . ASN A 1 71 ? -7.526 5.899 16.689 1.00 95.00 71 ASN A CA 1
ATOM 544 C C . ASN A 1 71 ? -9.004 5.688 17.044 1.00 95.00 71 ASN A C 1
ATOM 546 O O . ASN A 1 71 ? -9.368 5.859 18.200 1.00 95.00 71 ASN A O 1
ATOM 550 N N . ASP A 1 72 ? -9.837 5.333 16.064 1.00 94.50 72 ASP A N 1
ATOM 551 C CA . ASP A 1 72 ? -11.258 5.029 16.245 1.00 94.50 72 ASP A CA 1
ATOM 552 C C . ASP A 1 72 ? -11.725 4.141 15.084 1.00 94.50 72 ASP A C 1
ATOM 554 O O . ASP A 1 72 ? -12.345 4.589 14.117 1.00 94.50 72 ASP A O 1
ATOM 558 N N . LEU A 1 73 ? -11.318 2.872 15.139 1.00 90.88 73 LEU A N 1
ATOM 559 C CA . LEU A 1 73 ? -11.468 1.956 14.010 1.00 90.88 73 LEU A CA 1
ATOM 560 C C . LEU A 1 73 ? -12.936 1.622 13.723 1.00 90.88 73 LEU A C 1
ATOM 562 O O . LEU A 1 73 ? -13.297 1.446 12.564 1.00 90.88 73 LEU A O 1
ATOM 566 N N . ALA A 1 74 ? -13.779 1.587 14.758 1.00 90.19 74 ALA A N 1
ATOM 567 C CA . ALA A 1 74 ? -15.203 1.297 14.615 1.00 90.19 74 ALA A CA 1
ATOM 568 C C . ALA A 1 74 ? -15.915 2.378 13.788 1.00 90.19 74 ALA A C 1
ATOM 570 O O . ALA A 1 74 ? -16.659 2.058 12.863 1.00 90.19 74 ALA A O 1
ATOM 571 N N . ALA A 1 75 ? -15.629 3.658 14.049 1.00 93.31 75 ALA A N 1
ATOM 572 C CA . ALA A 1 75 ? -16.212 4.758 13.282 1.00 93.31 75 ALA A CA 1
ATOM 573 C C . ALA A 1 75 ? -15.548 4.968 11.907 1.00 93.31 75 ALA A C 1
ATOM 575 O O . ALA A 1 75 ? -16.119 5.620 11.033 1.00 93.31 75 ALA A O 1
ATOM 576 N N . ARG A 1 76 ? -14.329 4.450 11.703 1.00 94.00 76 ARG A N 1
ATOM 577 C CA . ARG A 1 76 ? -13.467 4.774 10.548 1.00 94.00 76 ARG A CA 1
ATOM 578 C C . ARG A 1 76 ? -13.081 3.555 9.710 1.00 94.00 76 ARG A C 1
ATOM 580 O O . ARG A 1 76 ? -12.055 3.579 9.029 1.00 94.00 76 ARG A O 1
ATOM 587 N N . ARG A 1 77 ? -13.894 2.497 9.729 1.00 92.00 77 ARG A N 1
ATOM 588 C CA . ARG A 1 77 ? -13.601 1.256 8.993 1.00 92.00 77 ARG A CA 1
ATOM 589 C C . ARG A 1 77 ? -13.622 1.421 7.471 1.00 92.00 77 ARG A C 1
ATOM 591 O O . ARG A 1 77 ? -12.754 0.883 6.795 1.00 92.00 77 ARG A O 1
ATOM 598 N N . VAL A 1 78 ? -14.537 2.233 6.934 1.00 94.12 78 VAL A N 1
ATOM 599 C CA . VAL A 1 78 ? -14.740 2.363 5.477 1.00 94.12 78 VAL A CA 1
ATOM 600 C C . VAL A 1 78 ? -13.472 2.842 4.747 1.00 94.12 78 VAL A C 1
ATOM 602 O O . VAL A 1 78 ? -13.084 2.214 3.765 1.00 94.12 78 VAL A O 1
ATOM 605 N N . PRO A 1 79 ? -12.746 3.879 5.212 1.00 94.38 79 PRO A N 1
ATOM 606 C CA . PRO A 1 79 ? -11.462 4.246 4.608 1.00 94.38 79 PRO A CA 1
ATOM 607 C C . PRO A 1 79 ? -10.416 3.122 4.614 1.00 94.38 79 PRO A C 1
ATOM 609 O O . PRO A 1 79 ? -9.675 2.983 3.643 1.00 94.38 79 PRO A O 1
ATOM 612 N N . VAL A 1 80 ? -10.366 2.298 5.668 1.00 94.50 80 VAL A N 1
ATOM 613 C CA . VAL A 1 80 ? -9.460 1.135 5.738 1.00 94.50 80 VAL A CA 1
ATOM 614 C C . VAL A 1 80 ? -9.863 0.078 4.712 1.00 94.50 80 VAL A C 1
ATOM 616 O O . VAL A 1 80 ? -8.999 -0.478 4.036 1.00 94.50 80 VAL A O 1
ATOM 619 N N . GLU A 1 81 ? -11.164 -0.162 4.544 1.00 93.44 81 GLU A N 1
ATOM 620 C CA . GLU A 1 81 ? -11.694 -1.099 3.552 1.00 93.44 81 GLU A CA 1
ATOM 621 C C . GLU A 1 81 ? -11.383 -0.662 2.119 1.00 93.44 81 GLU A C 1
ATOM 623 O O . GLU A 1 81 ? -10.901 -1.468 1.324 1.00 93.44 81 GLU A O 1
ATOM 628 N N . LEU A 1 82 ? -11.588 0.619 1.800 1.00 95.25 82 LEU A N 1
ATOM 629 C CA . LEU A 1 82 ? -11.291 1.186 0.481 1.00 95.25 82 LEU A CA 1
ATOM 630 C C . LEU A 1 82 ? -9.803 1.106 0.143 1.00 95.25 82 LEU A C 1
ATOM 632 O O . LEU A 1 82 ? -9.435 0.710 -0.963 1.00 95.25 82 LEU A O 1
ATOM 636 N N . VAL A 1 83 ? -8.941 1.438 1.107 1.00 95.38 83 VAL A N 1
ATOM 637 C CA . VAL A 1 83 ? -7.498 1.251 0.954 1.00 95.38 83 VAL A CA 1
ATOM 638 C C . VAL A 1 83 ? -7.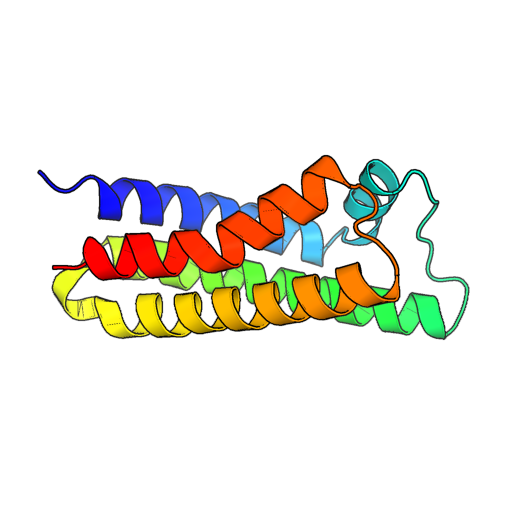187 -0.231 0.727 1.00 95.38 83 VAL A C 1
ATOM 640 O O . VAL A 1 83 ? -6.455 -0.554 -0.206 1.00 95.38 83 VAL A O 1
ATOM 643 N N . GLY A 1 84 ? -7.799 -1.129 1.505 1.00 94.81 84 GLY A N 1
ATOM 644 C CA . GLY A 1 84 ? -7.685 -2.581 1.351 1.00 94.81 84 GLY A CA 1
ATOM 645 C C . GLY A 1 84 ? -8.034 -3.077 -0.055 1.00 94.81 84 GLY A C 1
ATOM 646 O O . GLY A 1 84 ? -7.283 -3.866 -0.624 1.00 94.81 84 GLY A O 1
ATOM 647 N N . TRP A 1 85 ? -9.100 -2.560 -0.668 1.00 95.38 85 TRP A N 1
ATOM 648 C CA . TRP A 1 85 ? -9.426 -2.857 -2.067 1.00 95.38 85 TRP A CA 1
ATOM 649 C C . TRP A 1 85 ? -8.327 -2.415 -3.034 1.00 95.38 85 TRP A C 1
ATOM 651 O O . TRP A 1 85 ? -7.994 -3.158 -3.957 1.0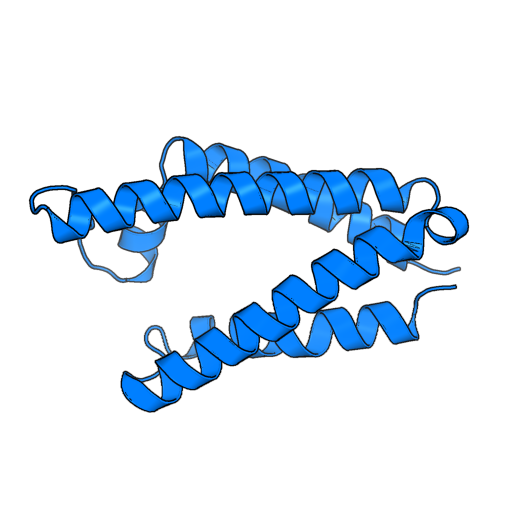0 95.38 85 TRP A O 1
ATOM 661 N N . GLY A 1 86 ? -7.714 -1.252 -2.801 1.00 94.56 86 GLY A N 1
ATOM 662 C CA . GLY A 1 86 ? -6.552 -0.795 -3.566 1.00 94.56 86 GLY A CA 1
ATOM 663 C C . GLY A 1 86 ? -5.392 -1.797 -3.536 1.00 94.56 86 GLY A C 1
ATOM 664 O O . GLY A 1 86 ? -4.808 -2.084 -4.581 1.00 94.56 86 GLY A O 1
ATOM 665 N N . TYR A 1 87 ? -5.110 -2.392 -2.371 1.00 94.81 87 TYR A N 1
ATOM 666 C CA . TYR A 1 87 ? -4.118 -3.466 -2.248 1.00 94.81 87 TYR A CA 1
ATOM 667 C C . TYR A 1 87 ? -4.521 -4.717 -3.030 1.00 94.81 87 TYR A C 1
ATOM 669 O O . TYR A 1 87 ? -3.700 -5.232 -3.784 1.00 94.81 87 TYR A O 1
ATOM 677 N N . VAL A 1 88 ? -5.776 -5.170 -2.926 1.00 96.19 88 VAL A N 1
ATOM 678 C CA . VAL A 1 88 ? -6.251 -6.357 -3.660 1.00 96.19 88 VAL A CA 1
ATOM 679 C C . VAL A 1 88 ? -6.105 -6.161 -5.171 1.00 96.19 88 VAL A C 1
ATOM 681 O O . VAL A 1 88 ? -5.543 -7.020 -5.852 1.00 96.19 88 VAL A O 1
ATOM 684 N N . PHE A 1 89 ? -6.546 -5.019 -5.709 1.00 95.44 89 PHE A N 1
ATOM 685 C CA . PHE A 1 89 ? -6.400 -4.719 -7.137 1.00 95.44 89 PHE A CA 1
ATOM 686 C C . PHE A 1 89 ? -4.932 -4.576 -7.558 1.00 95.44 89 PHE A C 1
ATOM 688 O O . PHE A 1 89 ? -4.554 -5.059 -8.627 1.00 95.44 89 PHE A O 1
ATOM 695 N N . GLY A 1 90 ? -4.088 -3.981 -6.710 1.00 93.25 90 GLY A N 1
ATOM 696 C CA . GLY A 1 90 ? -2.639 -3.943 -6.914 1.00 93.25 90 GLY A CA 1
ATOM 697 C C . GLY A 1 90 ? -2.021 -5.343 -6.986 1.00 93.25 90 GLY A C 1
ATOM 698 O O . GLY A 1 90 ? -1.275 -5.640 -7.922 1.00 93.25 90 GLY A O 1
ATOM 699 N N . GLY A 1 91 ? -2.410 -6.230 -6.068 1.00 93.44 91 GLY A N 1
ATOM 700 C CA . GLY A 1 91 ? -1.992 -7.629 -6.033 1.00 93.44 91 GLY A CA 1
ATOM 701 C C . GLY A 1 91 ? -2.429 -8.400 -7.278 1.00 93.44 91 GLY A C 1
ATOM 702 O O . GLY A 1 91 ? -1.617 -9.098 -7.881 1.00 93.44 91 GLY A O 1
ATOM 703 N N . ILE A 1 92 ? -3.667 -8.210 -7.750 1.00 95.12 92 ILE A N 1
ATOM 704 C CA . ILE A 1 92 ? -4.128 -8.759 -9.039 1.00 95.12 92 ILE A CA 1
ATOM 705 C C . ILE A 1 92 ? -3.241 -8.253 -10.187 1.00 95.12 92 ILE A C 1
ATOM 707 O O . ILE A 1 92 ? -2.809 -9.040 -11.031 1.00 95.12 92 ILE A O 1
ATOM 711 N N . GLY A 1 93 ? -2.905 -6.961 -10.199 1.00 94.19 93 GLY A N 1
ATOM 712 C CA . GLY A 1 93 ? -1.962 -6.387 -11.159 1.00 94.19 93 GLY A CA 1
ATOM 713 C C . GLY A 1 93 ? -0.591 -7.075 -11.129 1.00 94.19 93 GLY A C 1
ATOM 714 O O . GLY A 1 93 ? -0.040 -7.401 -12.185 1.00 94.19 93 GLY A O 1
ATOM 715 N N . ARG A 1 94 ? -0.060 -7.374 -9.934 1.00 92.50 94 ARG A N 1
ATOM 716 C CA . ARG A 1 94 ? 1.184 -8.148 -9.784 1.00 92.50 94 ARG A CA 1
ATOM 717 C C . ARG A 1 94 ? 1.049 -9.584 -10.265 1.00 92.50 94 ARG A C 1
ATOM 719 O O . ARG A 1 94 ? 1.984 -10.064 -10.898 1.00 92.50 94 ARG A O 1
ATOM 726 N N . VAL A 1 95 ? -0.084 -10.249 -10.027 1.00 95.06 95 VAL A N 1
ATOM 727 C CA . VAL A 1 95 ? -0.344 -11.599 -10.557 1.00 95.06 95 VAL A CA 1
ATOM 728 C C . VAL A 1 95 ? -0.289 -11.583 -12.082 1.00 95.06 95 VAL A C 1
ATOM 730 O O . VAL A 1 95 ? 0.440 -12.374 -12.678 1.00 95.06 95 VAL A O 1
ATOM 733 N N . ILE A 1 96 ? -0.986 -10.638 -12.719 1.00 95.12 96 ILE A N 1
ATOM 734 C CA . ILE A 1 96 ? -0.991 -10.489 -14.181 1.00 95.12 96 ILE A CA 1
ATOM 735 C C . ILE A 1 96 ? 0.429 -10.233 -14.704 1.00 95.12 96 ILE A C 1
ATOM 737 O O . ILE A 1 96 ? 0.847 -10.856 -15.680 1.00 95.12 96 ILE A O 1
ATOM 741 N N . SER A 1 97 ? 1.183 -9.337 -14.062 1.00 92.25 97 SER A N 1
ATOM 742 C CA . SER A 1 97 ? 2.573 -9.046 -14.435 1.00 92.25 97 SER A CA 1
ATOM 743 C C . SER A 1 97 ? 3.475 -10.274 -14.272 1.00 92.25 97 SER A C 1
ATOM 745 O O . SER A 1 97 ? 4.206 -10.633 -15.193 1.00 92.25 97 SER A O 1
ATOM 747 N N . GLY A 1 98 ? 3.366 -10.978 -13.144 1.00 91.44 98 GLY A N 1
ATOM 748 C CA . GLY A 1 98 ? 4.152 -12.170 -12.843 1.00 91.44 98 GLY A CA 1
ATOM 749 C C . GLY A 1 98 ? 3.850 -13.344 -13.773 1.00 91.44 98 GLY A C 1
ATOM 750 O O . GLY A 1 98 ? 4.762 -14.080 -14.141 1.00 91.44 98 GLY A O 1
ATOM 751 N N . MET A 1 99 ? 2.602 -13.492 -14.223 1.00 93.44 99 MET A N 1
ATOM 752 C CA . MET A 1 99 ? 2.233 -14.472 -15.251 1.00 93.44 99 MET A CA 1
ATOM 753 C C . MET A 1 99 ? 2.839 -14.147 -16.623 1.00 93.44 99 MET A C 1
ATOM 755 O O . MET A 1 99 ? 3.135 -15.064 -17.383 1.00 93.44 99 MET A O 1
ATOM 759 N N . LYS A 1 100 ? 3.026 -12.861 -16.947 1.00 93.94 100 LYS A N 1
ATOM 760 C CA . LYS A 1 100 ? 3.571 -12.417 -18.241 1.00 93.94 100 LYS A CA 1
ATOM 761 C C . LYS A 1 100 ? 5.099 -12.394 -18.281 1.00 93.94 100 LYS A C 1
ATOM 763 O O . LYS A 1 100 ? 5.684 -12.778 -19.287 1.00 93.94 100 LYS A O 1
ATOM 768 N N . TYR A 1 101 ? 5.737 -11.930 -17.209 1.00 90.00 101 TYR A N 1
ATOM 769 C CA . TYR A 1 101 ? 7.172 -11.616 -17.178 1.00 90.00 101 TYR A CA 1
ATOM 770 C C . TYR A 1 101 ? 7.958 -12.428 -16.136 1.00 90.00 101 TYR A C 1
ATOM 772 O O . TYR A 1 101 ? 9.177 -12.292 -16.025 1.00 90.00 101 TYR A O 1
ATOM 780 N N . GLY A 1 102 ? 7.279 -13.286 -15.372 1.00 89.06 102 GLY A N 1
ATOM 781 C CA . GLY A 1 102 ? 7.845 -13.966 -14.211 1.00 89.06 102 GLY A CA 1
ATOM 782 C C . GLY A 1 102 ? 7.857 -13.080 -12.960 1.00 89.06 102 GLY A C 1
ATOM 783 O O . GLY A 1 102 ? 7.665 -11.869 -13.011 1.00 89.06 102 GLY A O 1
ATOM 784 N N . TYR A 1 103 ? 8.104 -13.686 -11.799 1.00 83.94 103 TYR A N 1
ATOM 785 C CA . TYR A 1 103 ? 8.002 -13.012 -10.497 1.00 83.94 103 TYR A CA 1
ATOM 786 C C . TYR A 1 103 ? 9.314 -12.387 -9.998 1.00 83.94 103 TYR A C 1
ATOM 788 O O . TYR A 1 103 ? 9.488 -12.236 -8.800 1.00 83.94 103 TYR A O 1
ATOM 796 N N . LYS A 1 104 ? 10.282 -12.041 -10.848 1.00 78.94 104 LYS A N 1
ATOM 797 C CA . LYS A 1 104 ? 11.612 -11.627 -10.358 1.00 78.94 104 LYS A CA 1
ATOM 798 C C . LYS A 1 104 ? 11.569 -10.286 -9.587 1.00 78.94 104 LYS A C 1
ATOM 800 O O . LYS A 1 104 ? 11.001 -9.330 -10.109 1.00 78.94 104 LYS A O 1
ATOM 805 N N . PRO A 1 105 ? 12.203 -10.175 -8.398 1.00 77.75 105 PRO A N 1
ATOM 806 C CA . PRO A 1 105 ? 12.819 -11.245 -7.600 1.00 77.75 105 PRO A CA 1
ATOM 807 C C . PRO A 1 105 ? 11.771 -12.181 -6.968 1.00 77.75 105 PRO A C 1
ATOM 809 O O . PRO A 1 105 ? 10.938 -11.748 -6.170 1.00 77.75 105 PRO A O 1
ATOM 812 N N . GLU A 1 106 ? 11.846 -13.476 -7.301 1.00 76.06 106 GLU A N 1
ATOM 813 C CA . GLU A 1 106 ? 10.735 -14.437 -7.168 1.00 76.06 106 GLU A CA 1
ATOM 814 C C . GLU A 1 106 ? 10.122 -14.526 -5.772 1.00 76.06 106 GLU A C 1
ATOM 816 O O . GLU A 1 106 ? 8.913 -14.350 -5.617 1.00 76.06 106 GLU A O 1
ATOM 821 N N . GLY A 1 107 ? 10.948 -14.760 -4.750 1.00 81.19 107 GLY A N 1
ATOM 822 C CA . GLY A 1 107 ? 10.460 -14.922 -3.381 1.00 81.19 107 GLY A CA 1
ATOM 823 C C . GLY A 1 107 ? 9.807 -13.655 -2.825 1.00 81.19 107 GLY A C 1
ATOM 824 O O . GLY A 1 107 ? 8.764 -13.728 -2.176 1.00 81.19 107 GLY A O 1
ATOM 825 N N . LEU A 1 108 ? 10.377 -12.485 -3.123 1.00 83.00 108 LEU A N 1
ATOM 826 C CA . LEU A 1 108 ? 9.884 -11.210 -2.608 1.00 83.00 108 LEU A CA 1
ATOM 827 C C . LEU A 1 108 ? 8.558 -10.822 -3.269 1.00 83.00 108 LEU A C 1
ATOM 829 O O . LEU A 1 108 ? 7.589 -10.528 -2.570 1.00 83.00 108 LEU A O 1
ATOM 833 N N . VAL A 1 109 ? 8.494 -10.849 -4.605 1.00 85.38 109 VAL A N 1
ATOM 834 C CA . VAL A 1 109 ? 7.297 -10.400 -5.333 1.00 85.38 109 VAL A CA 1
ATOM 835 C C . VAL A 1 109 ? 6.125 -11.335 -5.064 1.00 85.38 109 VAL A C 1
ATOM 837 O O . VAL A 1 109 ? 5.024 -10.843 -4.829 1.00 85.38 109 VAL A O 1
ATOM 840 N N . LYS A 1 110 ? 6.338 -12.658 -5.017 1.00 88.12 110 LYS A N 1
ATOM 841 C CA . LYS A 1 110 ? 5.275 -13.613 -4.657 1.00 88.12 110 LYS A CA 1
ATOM 842 C C . LYS A 1 110 ? 4.739 -13.364 -3.248 1.00 88.12 110 LYS A C 1
ATOM 844 O O . LYS A 1 110 ? 3.526 -13.316 -3.066 1.00 88.12 110 LYS A O 1
ATOM 849 N N . THR A 1 111 ? 5.627 -13.150 -2.275 1.00 87.88 111 THR A N 1
ATOM 850 C CA . THR A 1 111 ? 5.234 -12.893 -0.879 1.00 87.88 111 THR A CA 1
ATOM 851 C C . THR A 1 111 ? 4.434 -11.599 -0.755 1.00 87.88 111 THR A C 1
ATOM 853 O O . THR A 1 111 ? 3.357 -11.602 -0.167 1.00 87.88 111 THR A O 1
ATOM 856 N N . ILE A 1 112 ? 4.908 -10.504 -1.359 1.00 88.50 112 ILE A N 1
ATOM 857 C CA . ILE A 1 112 ? 4.192 -9.221 -1.340 1.00 88.50 112 ILE A CA 1
ATOM 858 C C . ILE A 1 112 ? 2.840 -9.349 -2.047 1.00 88.50 112 ILE A C 1
ATOM 860 O O . ILE A 1 112 ? 1.842 -8.892 -1.507 1.00 88.50 112 ILE A O 1
ATOM 864 N N . THR A 1 113 ? 2.782 -10.030 -3.194 1.00 91.12 113 THR A N 1
ATOM 865 C CA . THR A 1 113 ? 1.524 -10.265 -3.923 1.00 91.12 113 THR A CA 1
ATOM 866 C C . THR A 1 113 ? 0.510 -11.015 -3.056 1.00 91.12 113 THR A C 1
ATOM 868 O O . THR A 1 113 ? -0.658 -10.638 -2.998 1.00 91.12 113 THR A O 1
ATOM 871 N N . ALA A 1 114 ? 0.950 -12.053 -2.336 1.00 91.50 114 ALA A N 1
ATOM 872 C CA . ALA A 1 114 ? 0.086 -12.786 -1.416 1.00 91.50 114 ALA A CA 1
ATOM 873 C C . ALA A 1 114 ? -0.407 -11.893 -0.265 1.00 91.50 114 ALA A C 1
ATOM 875 O O . ALA A 1 114 ? -1.590 -11.922 0.060 1.00 91.50 114 ALA A O 1
ATOM 876 N N . ILE A 1 115 ? 0.469 -11.064 0.314 1.00 90.94 115 ILE A N 1
ATOM 877 C CA . ILE A 1 115 ? 0.102 -10.109 1.371 1.00 90.94 115 ILE A CA 1
ATOM 878 C C . ILE A 1 115 ? -0.920 -9.088 0.856 1.00 90.94 115 ILE A C 1
ATOM 880 O O . ILE A 1 115 ? -1.925 -8.858 1.521 1.00 90.94 115 ILE A O 1
ATOM 884 N N . GLU A 1 116 ? -0.697 -8.506 -0.322 1.00 91.19 116 GLU A N 1
ATOM 885 C CA . GLU A 1 116 ? -1.579 -7.505 -0.938 1.00 91.19 116 GLU A CA 1
ATOM 886 C C . GLU A 1 116 ? -3.001 -8.045 -1.178 1.00 91.19 116 GLU A C 1
ATOM 888 O O . GLU A 1 116 ? -3.962 -7.287 -1.097 1.00 91.19 116 GLU A O 1
ATOM 893 N N . ILE A 1 117 ? -3.151 -9.352 -1.413 1.00 91.88 117 ILE A N 1
ATOM 894 C CA . ILE A 1 117 ? -4.456 -9.996 -1.622 1.00 91.88 117 ILE A CA 1
ATOM 895 C C . ILE A 1 117 ? -5.071 -10.469 -0.298 1.00 91.88 117 ILE A C 1
ATOM 897 O O . ILE A 1 117 ? -6.250 -10.235 -0.042 1.00 91.88 117 ILE A O 1
ATOM 901 N N . VAL A 1 118 ? -4.294 -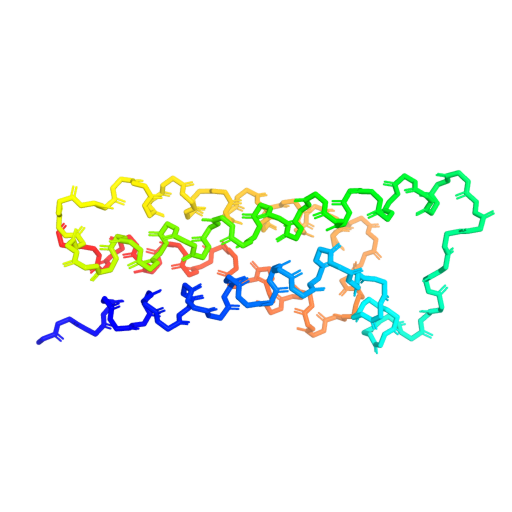11.145 0.550 1.00 93.00 118 VAL A N 1
ATOM 902 C CA . VAL A 1 118 ? -4.819 -11.846 1.734 1.00 93.00 118 VAL A CA 1
ATOM 903 C C . VAL A 1 118 ? -4.965 -10.921 2.939 1.00 93.00 118 VAL A C 1
ATOM 905 O O . VAL A 1 118 ? -5.931 -11.053 3.690 1.00 93.00 118 VAL A O 1
ATOM 908 N N . ALA A 1 119 ? -4.043 -9.975 3.148 1.00 90.31 119 ALA A N 1
ATOM 909 C CA . ALA A 1 119 ? -4.077 -9.117 4.332 1.00 90.31 119 ALA A CA 1
ATOM 910 C C . ALA A 1 119 ? -5.334 -8.230 4.398 1.00 90.31 119 ALA A C 1
ATOM 912 O O . ALA A 1 119 ? -5.923 -8.168 5.476 1.00 90.31 119 ALA A O 1
ATOM 913 N N . PRO A 1 120 ? -5.814 -7.603 3.301 1.00 90.44 120 PRO A N 1
ATOM 914 C CA . PRO A 1 120 ? -7.079 -6.867 3.323 1.00 90.44 120 PRO A CA 1
ATOM 915 C C . PRO A 1 120 ? -8.267 -7.742 3.727 1.00 90.44 120 PRO A C 1
ATOM 917 O O . PRO A 1 120 ? -9.052 -7.337 4.578 1.00 90.44 120 PRO A O 1
ATOM 920 N N . ILE A 1 121 ? -8.345 -8.967 3.197 1.00 88.75 121 ILE A N 1
ATOM 921 C CA . ILE A 1 121 ? -9.411 -9.926 3.522 1.00 88.75 121 ILE A CA 1
ATOM 922 C C . ILE A 1 121 ? -9.370 -10.281 5.012 1.00 88.75 121 ILE A C 1
ATOM 924 O O . ILE A 1 121 ? -10.393 -10.234 5.691 1.00 88.75 121 ILE A O 1
ATOM 928 N N . ALA A 1 122 ? -8.179 -10.575 5.540 1.00 87.56 122 ALA A N 1
ATOM 929 C CA . ALA A 1 122 ? -7.998 -10.857 6.959 1.00 87.56 122 ALA A CA 1
ATOM 930 C C . ALA A 1 122 ? -8.381 -9.655 7.837 1.00 87.56 122 ALA A C 1
ATOM 932 O O . ALA A 1 122 ? -9.033 -9.836 8.861 1.00 87.56 122 ALA A O 1
ATOM 933 N N . ILE A 1 123 ? -8.018 -8.432 7.433 1.00 87.31 123 ILE A N 1
ATOM 934 C CA . ILE A 1 123 ? -8.408 -7.205 8.138 1.00 87.31 123 ILE A CA 1
ATOM 935 C C . ILE A 1 123 ? -9.930 -7.072 8.156 1.00 87.31 123 ILE A C 1
ATOM 937 O O . ILE A 1 123 ? -10.476 -6.845 9.228 1.00 87.31 123 ILE A O 1
ATOM 941 N N . TRP A 1 124 ? -10.623 -7.273 7.031 1.00 88.94 124 TRP A N 1
ATOM 942 C CA . TRP A 1 124 ? -12.088 -7.186 6.968 1.00 88.94 124 TRP A CA 1
ATOM 943 C C . TRP A 1 124 ? -12.784 -8.167 7.910 1.00 88.94 124 TRP A C 1
ATOM 945 O O . TRP A 1 124 ? -13.726 -7.784 8.593 1.00 88.94 124 TRP A O 1
ATOM 955 N N . CYS A 1 125 ? -12.282 -9.399 8.019 1.00 85.94 125 CYS A N 1
ATOM 956 C CA . CYS A 1 125 ? -12.804 -10.384 8.969 1.00 85.94 125 CYS A CA 1
ATOM 957 C C . CYS A 1 125 ? -12.574 -10.007 10.445 1.00 85.94 125 CYS A C 1
ATOM 959 O O . CYS A 1 125 ? -13.200 -10.593 11.326 1.00 85.94 125 CYS A O 1
ATOM 961 N N . LEU A 1 126 ? -11.656 -9.078 10.721 1.00 83.75 126 LEU A N 1
ATOM 962 C CA . LEU A 1 126 ? -11.264 -8.640 12.064 1.00 83.75 126 LEU A CA 1
ATOM 963 C C . LEU A 1 126 ? -11.747 -7.219 12.400 1.00 83.75 126 LEU A C 1
ATOM 965 O O . LEU A 1 126 ? -11.517 -6.753 13.523 1.00 83.75 126 LEU A O 1
ATOM 969 N N . LEU A 1 127 ? -12.371 -6.520 11.446 1.00 81.94 127 LEU A N 1
ATOM 970 C CA . LEU A 1 127 ? -12.982 -5.216 11.680 1.00 81.94 127 LEU A CA 1
ATOM 971 C C . LEU A 1 127 ? -14.245 -5.382 12.550 1.00 81.94 127 LEU A C 1
ATOM 973 O O . LEU A 1 127 ? -14.986 -6.347 12.363 1.00 81.94 127 LEU A O 1
ATOM 977 N N . PRO A 1 128 ? -14.469 -4.476 13.519 1.00 69.00 128 PRO A N 1
ATOM 978 C CA . PRO A 1 128 ? -15.630 -4.511 14.406 1.00 69.00 128 PRO A CA 1
ATOM 979 C C . PRO A 1 128 ? -16.948 -4.078 13.738 1.00 69.00 128 PRO A C 1
ATOM 981 O O . PRO A 1 128 ? -16.938 -3.334 12.720 1.00 69.00 128 PRO A O 1
#

pLDDT: mean 88.52, std 8.68, range [54.41, 97.75]

Secondary structure (DSSP, 8-state):
---HHHHHHHHHHHHHHHHHHHHHSHHHHHHHHHSS-----SHHHHHHHHHHHHHHHHHHHHHHHHHHHTTSTTTTHHHHHHHHHHHHHHHHHHHHHHHHH--SSHHHHHHHHHHHHHHHHHHHHH--

Mean predicted aligned error: 4.75 Å

Foldseek 3Di:
DQCQLVVLQVQLVVQLVQLVVCLVVVQVVVCVQQVHRQDPPDPVSVVVSVVSNVVSPVSSVLSVLSNVCSVPVQVRVVSLLVVLVVLQVVLVVLVVVCVVPNQVVHVVSVVSSCCSNVVSVVVVVRRD

Organism: NCBI:txid1664694

InterPro domains:
  IPR025597 Protein of unknown function DUF4345 [PF14248] (6-126)

Nearest PDB structures (foldseek):
  7jic-assembly1_B  TM=5.446E-01  e=4.031E+00  Homo sapiens

Sequence (128 aa):
MSYLPIVLKGAGVFAMVMGTLNTIIPTRMISNTSKDVYSPQTPAQILADSHLRYWAGVWASTGAIFWWASNDLAARRVPVELVGWGYVFGGIGRVISGMKYGYKPEGLVKTITAIEIVAPIAIWCLLP

Radius of gyration: 15.96 Å; Cα contacts (8 Å, |Δi|>4): 132; chains: 1; bounding box: 38×27×45 Å